Protein AF-A0A2G6NH36-F1 (afdb_monomer_lite)

Sequence (119 aa):
MTKWIDYKPGGYDPFLQSDGYYLDRAAGEKVIGFFENCLSHVRGPMKGKPFKLDPWLKAVVGHLYGWKSDKTGLRRYQELLLLVPRKNAKSLLGAGLALTELIMGDPNTPEIMIGSGDR

Structure (mmCIF, N/CA/C/O backbone):
data_AF-A0A2G6NH36-F1
#
_entry.id   AF-A0A2G6NH36-F1
#
loop_
_atom_site.group_PDB
_atom_site.id
_atom_site.type_symbol
_atom_site.label_atom_id
_atom_site.label_alt_id
_atom_site.label_comp_id
_atom_site.label_asym_id
_atom_site.label_entity_id
_atom_site.label_seq_id
_atom_site.pdbx_PDB_ins_code
_atom_site.Cartn_x
_atom_site.Cartn_y
_atom_site.Cartn_z
_atom_site.occupancy
_atom_site.B_iso_or_equiv
_atom_site.auth_seq_id
_atom_site.auth_comp_id
_atom_site.auth_asym_id
_atom_site.auth_atom_id
_atom_site.pdbx_PDB_model_num
ATOM 1 N N . MET A 1 1 ? -14.119 -1.947 -16.239 1.00 45.81 1 MET A N 1
ATOM 2 C CA . MET A 1 1 ? -13.009 -1.532 -15.354 1.00 45.81 1 MET A CA 1
ATOM 3 C C . MET A 1 1 ? -13.049 -2.411 -14.122 1.00 45.81 1 MET A C 1
ATOM 5 O O . MET A 1 1 ? -13.960 -2.255 -13.319 1.00 45.81 1 MET A O 1
ATOM 9 N N . THR A 1 2 ? -12.136 -3.371 -14.012 1.00 47.38 2 THR A N 1
ATOM 10 C CA . THR A 1 2 ? -12.028 -4.229 -12.825 1.00 47.38 2 THR A CA 1
ATOM 11 C C . THR A 1 2 ? -11.600 -3.356 -11.652 1.00 47.38 2 THR A C 1
ATOM 13 O O . THR A 1 2 ? -10.539 -2.729 -11.709 1.00 47.38 2 THR A O 1
ATOM 16 N N . LYS A 1 3 ? -12.451 -3.234 -10.632 1.00 80.94 3 LYS A N 1
ATOM 17 C CA . LYS A 1 3 ? -12.135 -2.453 -9.437 1.00 80.94 3 LYS A CA 1
ATOM 18 C C . LYS A 1 3 ? -11.133 -3.273 -8.629 1.00 80.94 3 LYS A C 1
ATOM 20 O O . LYS A 1 3 ? -11.301 -4.477 -8.482 1.00 80.94 3 LYS A O 1
ATOM 25 N N . TRP A 1 4 ? -10.081 -2.635 -8.126 1.00 90.38 4 TRP A N 1
ATOM 26 C CA . TRP A 1 4 ? -9.047 -3.268 -7.289 1.00 90.38 4 TRP A CA 1
ATOM 27 C C . TRP A 1 4 ? -9.631 -4.062 -6.106 1.00 90.38 4 TRP A C 1
ATOM 29 O O . TRP A 1 4 ? -9.010 -5.006 -5.641 1.00 90.38 4 TRP A O 1
ATOM 39 N N . ILE A 1 5 ? -10.844 -3.692 -5.695 1.00 93.56 5 ILE A N 1
ATOM 40 C CA . ILE A 1 5 ? -11.687 -4.303 -4.667 1.00 93.56 5 ILE A CA 1
ATOM 41 C C . ILE A 1 5 ? -12.000 -5.778 -4.957 1.00 93.56 5 ILE A C 1
ATOM 43 O O . ILE A 1 5 ? -12.052 -6.583 -4.036 1.00 93.56 5 ILE A O 1
ATOM 47 N N . ASP A 1 6 ? -12.220 -6.134 -6.223 1.00 89.69 6 ASP A N 1
ATOM 48 C CA . ASP A 1 6 ? -12.693 -7.472 -6.603 1.00 89.69 6 ASP A CA 1
ATOM 49 C C . ASP A 1 6 ? -11.531 -8.456 -6.826 1.00 89.69 6 ASP A C 1
ATOM 51 O O . ASP A 1 6 ? -11.736 -9.647 -7.069 1.00 89.69 6 ASP A O 1
ATOM 55 N N . TYR A 1 7 ? -10.290 -7.964 -6.783 1.00 90.50 7 TYR A N 1
ATOM 56 C CA . TYR A 1 7 ? -9.104 -8.758 -7.065 1.00 90.50 7 TYR A CA 1
ATOM 57 C C . TYR A 1 7 ? -8.551 -9.377 -5.777 1.00 90.50 7 TYR A C 1
ATOM 59 O O . TYR A 1 7 ? -8.280 -8.673 -4.810 1.00 90.50 7 TYR A O 1
ATOM 67 N N . LYS A 1 8 ? -8.313 -10.694 -5.791 1.00 90.25 8 LYS A N 1
ATOM 68 C CA . LYS A 1 8 ? -7.764 -11.459 -4.658 1.00 90.25 8 LYS A CA 1
ATOM 69 C C . LYS A 1 8 ? -6.261 -11.718 -4.852 1.00 90.25 8 LYS A C 1
ATOM 71 O O . LYS A 1 8 ? -5.893 -12.697 -5.513 1.00 90.25 8 LYS A O 1
ATOM 76 N N . PRO A 1 9 ? -5.360 -10.839 -4.366 1.00 84.44 9 PRO A N 1
ATOM 77 C CA . PRO A 1 9 ? -3.928 -10.958 -4.627 1.00 84.44 9 PRO A CA 1
ATOM 78 C C . PRO A 1 9 ? -3.346 -12.223 -3.995 1.00 84.44 9 PRO A C 1
ATOM 80 O O . PRO A 1 9 ? -3.461 -12.443 -2.796 1.00 84.44 9 PRO A O 1
ATOM 83 N N . GLY A 1 10 ? -2.729 -13.080 -4.816 1.00 85.00 10 GLY A N 1
ATOM 84 C CA . GLY A 1 10 ? -2.147 -14.343 -4.346 1.00 85.00 10 GLY A CA 1
ATOM 85 C C . GLY A 1 10 ? -3.169 -15.331 -3.770 1.00 85.00 10 GLY A C 1
ATOM 86 O O . GLY A 1 10 ? -2.786 -16.204 -3.001 1.00 85.00 10 GLY A O 1
ATOM 87 N N . GLY A 1 11 ? -4.458 -15.178 -4.099 1.00 87.31 11 GLY A N 1
ATOM 88 C CA . GLY A 1 11 ? -5.543 -15.978 -3.523 1.00 87.31 11 GLY A CA 1
ATOM 89 C C . GLY A 1 11 ? -6.011 -15.507 -2.142 1.00 87.31 11 GLY A C 1
ATOM 90 O O . GLY A 1 11 ? -6.968 -16.068 -1.616 1.00 87.31 11 GLY A O 1
ATOM 91 N N . TYR A 1 12 ? -5.392 -14.465 -1.574 1.00 89.50 12 TYR A N 1
ATOM 92 C CA . TYR A 1 12 ? -5.870 -13.843 -0.345 1.00 89.50 12 TYR A CA 1
ATOM 93 C C . TYR A 1 12 ? -7.183 -13.105 -0.606 1.00 89.50 12 TYR A C 1
ATOM 95 O O . TYR A 1 12 ? -7.262 -12.276 -1.515 1.00 89.50 12 TYR A O 1
ATOM 103 N N . ASP A 1 13 ? -8.202 -13.401 0.198 1.00 93.25 13 ASP A N 1
ATOM 104 C CA . ASP A 1 13 ? -9.498 -12.735 0.150 1.00 93.25 13 ASP A CA 1
ATOM 105 C C . ASP A 1 13 ? -9.601 -11.695 1.281 1.00 93.25 13 ASP A C 1
ATOM 107 O O . ASP A 1 13 ? -9.748 -12.074 2.447 1.00 93.25 13 ASP A O 1
ATOM 111 N N . PRO A 1 14 ? -9.557 -10.389 0.965 1.00 92.56 14 PRO A N 1
ATOM 112 C CA . PRO A 1 14 ? -9.588 -9.321 1.963 1.00 92.56 14 PRO A CA 1
ATOM 113 C C . PRO A 1 14 ? -10.908 -9.225 2.733 1.00 92.56 14 PRO A C 1
ATOM 115 O O . PRO A 1 14 ? -10.958 -8.538 3.752 1.00 92.56 14 PRO A O 1
ATOM 118 N N . PHE A 1 15 ? -11.972 -9.875 2.256 1.00 93.69 15 PHE A N 1
ATOM 119 C CA . PHE A 1 15 ? -13.285 -9.883 2.901 1.00 93.69 15 PHE A CA 1
ATOM 120 C C . PHE A 1 15 ? -13.449 -11.034 3.895 1.00 93.69 15 PHE A C 1
ATOM 122 O O . PHE A 1 15 ? -14.364 -11.010 4.714 1.00 93.69 15 PHE A O 1
ATOM 129 N N . LEU A 1 16 ? -12.563 -12.033 3.877 1.00 93.88 16 LEU A N 1
ATOM 130 C CA . LEU A 1 16 ? -12.582 -13.063 4.911 1.00 93.88 16 LEU A CA 1
ATOM 131 C C . LEU A 1 16 ? -12.231 -12.439 6.261 1.00 93.88 16 LEU A C 1
ATOM 133 O O . LEU A 1 16 ? -11.292 -11.646 6.358 1.00 93.88 16 LEU A O 1
ATOM 137 N N . GLN A 1 17 ? -12.977 -12.815 7.303 1.00 91.44 17 GLN A N 1
ATOM 138 C CA . GLN A 1 17 ? -12.775 -12.341 8.679 1.00 91.44 17 GLN A CA 1
ATOM 139 C C . GLN A 1 17 ? -12.799 -10.805 8.800 1.00 91.44 17 GLN A C 1
ATOM 141 O O . GLN A 1 17 ? -12.025 -10.226 9.561 1.00 91.44 17 GLN A O 1
ATOM 146 N N . SER A 1 18 ? -13.641 -10.129 8.012 1.00 94.81 18 SER A N 1
ATOM 147 C CA . SER A 1 18 ? -13.774 -8.669 8.047 1.00 94.81 18 SER A CA 1
ATOM 148 C C . SER A 1 18 ? -14.742 -8.155 9.117 1.00 94.81 18 SER A C 1
ATOM 150 O O . SER A 1 18 ? -15.015 -6.960 9.142 1.00 94.81 18 SER A O 1
ATOM 152 N N . ASP A 1 19 ? -15.278 -9.017 9.983 1.00 96.88 19 ASP A N 1
ATOM 153 C CA . ASP A 1 19 ? -16.202 -8.600 11.041 1.00 96.88 19 ASP A CA 1
ATOM 154 C C . ASP A 1 19 ? -15.537 -7.573 11.973 1.00 96.88 19 ASP A C 1
ATOM 156 O O . ASP A 1 19 ? -14.438 -7.792 12.487 1.00 96.88 19 ASP A O 1
ATOM 160 N N . GLY A 1 20 ? -16.198 -6.431 12.181 1.00 97.31 20 GLY A N 1
ATOM 161 C CA . GLY A 1 20 ? -15.643 -5.297 12.932 1.00 97.31 20 GLY A CA 1
ATOM 162 C C . GLY A 1 20 ? -14.670 -4.413 12.138 1.00 97.31 20 GLY A C 1
ATOM 163 O O . GLY A 1 20 ? -13.953 -3.599 12.739 1.00 97.31 20 GLY A O 1
ATOM 164 N N . TYR A 1 21 ? -14.625 -4.579 10.814 1.00 98.19 21 TYR A N 1
ATOM 165 C CA . TYR A 1 21 ? -13.876 -3.741 9.889 1.00 98.19 21 TYR A CA 1
ATOM 166 C C . TYR A 1 21 ? -14.750 -3.262 8.727 1.00 98.19 21 TYR A C 1
ATOM 168 O O . TYR A 1 21 ? -15.633 -3.969 8.241 1.00 98.19 21 TYR A O 1
ATOM 176 N N . TYR A 1 22 ? -14.398 -2.102 8.183 1.00 97.50 22 TYR A N 1
ATOM 177 C CA . TYR A 1 22 ? -14.993 -1.542 6.977 1.00 97.50 22 TYR A CA 1
ATOM 178 C C . TYR A 1 22 ? -13.926 -1.209 5.933 1.00 97.50 22 TYR A C 1
ATOM 180 O O . TYR A 1 22 ? -12.754 -0.975 6.246 1.00 97.50 22 TYR A O 1
ATOM 188 N N . LEU A 1 23 ? -14.344 -1.182 4.667 1.00 97.06 23 LEU A N 1
ATOM 189 C CA . LEU A 1 23 ? -13.486 -0.806 3.549 1.00 97.06 23 LEU A CA 1
ATOM 190 C C . LEU A 1 23 ? -13.685 0.672 3.189 1.00 97.06 23 LEU A C 1
ATOM 192 O O . LEU A 1 23 ? -14.618 1.027 2.465 1.00 97.06 23 LEU A O 1
ATOM 196 N N . ASP A 1 24 ? -12.764 1.521 3.638 1.00 97.31 24 ASP A N 1
ATOM 197 C CA . ASP A 1 24 ? -12.624 2.903 3.185 1.00 97.31 24 ASP A CA 1
ATOM 198 C C . ASP A 1 24 ? -12.000 2.929 1.783 1.00 97.31 24 ASP A C 1
ATOM 200 O O . ASP A 1 24 ? -10.780 2.927 1.587 1.00 97.31 24 ASP A O 1
ATOM 204 N N . ARG A 1 25 ? -12.874 2.927 0.774 1.00 96.44 25 ARG A N 1
ATOM 205 C CA . ARG A 1 25 ? -12.468 2.940 -0.637 1.00 96.44 25 ARG A CA 1
ATOM 206 C C . ARG A 1 25 ? -11.671 4.191 -0.988 1.00 96.44 25 ARG A C 1
ATOM 208 O O . ARG A 1 25 ? -10.705 4.085 -1.737 1.00 96.44 25 ARG A O 1
ATOM 215 N N . ALA A 1 26 ? -12.041 5.341 -0.426 1.00 96.50 26 ALA A N 1
ATOM 216 C CA . ALA A 1 26 ? -11.379 6.605 -0.711 1.00 96.50 26 ALA A CA 1
ATOM 217 C C . ALA A 1 26 ? -9.942 6.614 -0.172 1.00 96.50 26 ALA A C 1
ATOM 219 O O . ALA A 1 26 ? -9.038 7.088 -0.858 1.00 96.50 26 ALA A O 1
ATOM 220 N N . ALA A 1 27 ? -9.700 6.034 1.009 1.00 96.38 27 ALA A N 1
ATOM 221 C CA . ALA A 1 27 ? -8.345 5.877 1.538 1.00 96.38 27 ALA A CA 1
ATOM 222 C C . ALA A 1 27 ? -7.465 4.998 0.634 1.00 96.38 27 ALA A C 1
ATOM 224 O O . ALA A 1 27 ? -6.342 5.388 0.307 1.00 96.38 27 ALA A O 1
ATOM 225 N N . GLY A 1 28 ? -7.980 3.852 0.175 1.00 96.88 28 GLY A N 1
ATOM 226 C CA . GLY A 1 28 ? -7.258 2.983 -0.761 1.00 96.88 28 GLY A CA 1
ATOM 227 C C . GLY A 1 28 ? -6.982 3.663 -2.108 1.00 96.88 28 GLY A C 1
ATOM 228 O O . GLY A 1 28 ? -5.854 3.650 -2.603 1.00 96.88 28 GLY A O 1
ATOM 229 N N . GLU A 1 29 ? -7.993 4.318 -2.684 1.00 97.19 29 GLU A N 1
ATOM 230 C CA . GLU A 1 29 ? -7.884 5.044 -3.955 1.00 97.19 29 GLU A CA 1
ATOM 231 C C . GLU A 1 29 ? -6.922 6.229 -3.876 1.00 97.19 29 GLU A C 1
ATOM 233 O O . GLU A 1 29 ? -6.180 6.468 -4.829 1.00 97.19 29 GLU A O 1
ATOM 238 N N . LYS A 1 30 ? -6.872 6.933 -2.739 1.00 96.94 30 LYS A N 1
ATOM 239 C CA . LYS A 1 30 ? -5.919 8.023 -2.508 1.00 96.94 30 LYS A CA 1
ATOM 240 C C . LYS A 1 30 ? -4.478 7.534 -2.634 1.00 96.94 30 LYS A C 1
ATOM 242 O O . LYS A 1 30 ? -3.683 8.161 -3.331 1.00 96.94 30 LYS A O 1
ATOM 247 N N . VAL A 1 31 ? -4.143 6.403 -2.010 1.00 97.12 31 VAL A N 1
ATOM 248 C CA . VAL A 1 31 ? -2.781 5.855 -2.081 1.00 97.12 31 VAL A CA 1
ATOM 249 C C . VAL A 1 31 ? -2.485 5.280 -3.464 1.00 97.12 31 VAL A C 1
ATOM 251 O O . VAL A 1 31 ? -1.425 5.557 -4.017 1.00 97.12 31 VAL A O 1
ATOM 254 N N . ILE A 1 32 ? -3.428 4.569 -4.091 1.00 97.31 32 ILE A N 1
ATOM 255 C CA . ILE A 1 32 ? -3.280 4.137 -5.493 1.00 97.31 32 ILE A CA 1
ATOM 256 C C . ILE A 1 32 ? -3.001 5.348 -6.397 1.00 97.31 32 ILE A C 1
ATOM 258 O O . ILE A 1 32 ? -2.072 5.320 -7.202 1.00 97.31 32 ILE A O 1
ATOM 262 N N . GLY A 1 33 ? -3.757 6.434 -6.229 1.00 96.94 33 GLY A N 1
ATOM 263 C CA . GLY A 1 33 ? -3.571 7.680 -6.963 1.00 96.94 33 GLY A CA 1
ATOM 264 C C . GLY A 1 33 ? -2.200 8.310 -6.726 1.00 96.94 33 GLY A C 1
ATOM 265 O O . GLY A 1 33 ? -1.578 8.768 -7.680 1.00 96.94 33 GLY A O 1
ATOM 266 N N . PHE A 1 34 ? -1.687 8.284 -5.494 1.00 97.44 34 PHE A N 1
ATOM 267 C CA . PHE A 1 34 ? -0.333 8.754 -5.193 1.00 97.44 34 PHE A CA 1
ATOM 268 C C . PHE A 1 34 ? 0.727 7.976 -5.986 1.00 97.44 34 PHE A C 1
ATOM 270 O O . PHE A 1 34 ? 1.569 8.580 -6.651 1.00 97.44 34 PHE A O 1
ATOM 277 N N . PHE A 1 35 ? 0.646 6.644 -6.011 1.00 96.50 35 PHE A N 1
ATOM 278 C CA . PHE A 1 35 ? 1.548 5.830 -6.831 1.00 96.50 35 PHE A CA 1
ATOM 279 C C . PHE A 1 35 ? 1.453 6.194 -8.318 1.00 96.50 35 PHE A C 1
ATOM 281 O O . PHE A 1 35 ? 2.468 6.412 -8.975 1.00 96.50 35 PHE A O 1
ATOM 288 N N . GLU A 1 36 ? 0.235 6.295 -8.845 1.00 96.19 36 GLU A N 1
ATOM 289 C CA . GLU A 1 36 ? 0.007 6.458 -10.280 1.00 96.19 36 GLU A CA 1
ATOM 290 C C . GLU A 1 36 ? 0.223 7.874 -10.818 1.00 96.19 36 GLU A C 1
ATOM 292 O O . GLU A 1 36 ? 0.381 8.028 -12.035 1.00 96.19 36 GLU A O 1
ATOM 297 N N . ASN A 1 37 ? 0.169 8.886 -9.951 1.00 96.31 37 ASN A N 1
ATOM 298 C CA . ASN A 1 37 ? 0.214 10.296 -10.337 1.00 96.31 37 ASN A CA 1
ATOM 299 C C . ASN A 1 37 ? 1.454 11.022 -9.803 1.00 96.31 37 ASN A C 1
ATOM 301 O O . ASN A 1 37 ? 1.847 12.028 -10.386 1.00 96.31 37 ASN A O 1
ATOM 305 N N . CYS A 1 38 ? 2.081 10.527 -8.732 1.00 96.31 38 CYS A N 1
ATOM 306 C CA . CYS A 1 38 ? 3.244 11.171 -8.117 1.00 96.31 38 CYS A CA 1
ATOM 307 C C . CYS A 1 38 ? 4.538 10.369 -8.299 1.00 96.31 38 CYS A C 1
ATOM 309 O O . CYS A 1 38 ? 5.620 10.950 -8.243 1.00 96.31 38 CYS A O 1
ATOM 311 N N . LEU A 1 39 ? 4.459 9.054 -8.533 1.00 95.50 39 LEU A N 1
ATOM 312 C CA . LEU A 1 39 ? 5.642 8.212 -8.712 1.00 95.50 39 LEU A CA 1
ATOM 313 C C . LEU A 1 39 ? 5.892 7.901 -10.188 1.00 95.50 39 LEU A C 1
ATOM 315 O O . LEU A 1 39 ? 4.980 7.800 -11.008 1.00 95.50 39 LEU A O 1
ATOM 319 N N . SER A 1 40 ? 7.166 7.726 -10.530 1.00 95.12 40 SER A N 1
ATOM 320 C CA . SER A 1 40 ? 7.613 7.398 -11.883 1.00 95.12 40 SER A CA 1
ATOM 321 C C . SER A 1 40 ? 8.607 6.247 -11.867 1.00 95.12 40 SER A C 1
ATOM 323 O O . SER A 1 40 ? 9.334 6.029 -10.895 1.00 95.12 40 SER A O 1
ATOM 325 N N . HIS A 1 41 ? 8.680 5.510 -12.971 1.00 91.25 41 HIS A N 1
ATOM 326 C CA . HIS A 1 41 ? 9.701 4.483 -13.131 1.00 91.25 41 HIS A CA 1
ATOM 327 C C . HIS A 1 41 ? 11.100 5.117 -13.140 1.00 91.25 41 HIS A C 1
ATOM 329 O O . HIS A 1 41 ? 11.396 6.008 -13.936 1.00 91.25 41 HIS A O 1
ATOM 335 N N . VAL A 1 42 ? 11.997 4.609 -12.294 1.00 89.31 42 VAL A N 1
ATOM 336 C CA . VAL A 1 42 ? 13.365 5.144 -12.153 1.00 89.31 42 VAL A CA 1
ATOM 337 C C . VAL A 1 42 ? 14.364 4.552 -13.153 1.00 89.31 42 VAL A C 1
ATOM 339 O O . VAL A 1 42 ? 15.421 5.133 -13.402 1.00 89.31 42 VAL A O 1
ATOM 342 N N . ARG A 1 43 ? 14.061 3.380 -13.727 1.00 87.38 43 ARG A N 1
ATOM 343 C CA . ARG A 1 43 ? 14.953 2.608 -14.612 1.00 87.38 43 ARG A CA 1
ATOM 344 C C . ARG A 1 43 ? 14.155 1.812 -15.651 1.00 87.38 43 ARG A C 1
ATOM 346 O O . ARG A 1 43 ? 12.954 1.602 -15.494 1.00 87.38 43 ARG A O 1
ATOM 353 N N . GLY A 1 44 ? 14.857 1.314 -16.671 1.00 87.06 44 GLY A N 1
ATOM 354 C CA . GLY A 1 44 ? 14.295 0.469 -17.727 1.00 87.06 44 GLY A CA 1
ATOM 355 C C . GLY A 1 44 ? 13.564 1.253 -18.827 1.00 87.06 44 GLY A C 1
ATOM 356 O O . GLY A 1 44 ? 13.604 2.483 -18.830 1.00 87.06 44 GLY A O 1
ATOM 357 N N . PRO A 1 45 ? 12.875 0.556 -19.749 1.00 89.81 45 PRO A N 1
ATOM 358 C CA . PRO A 1 45 ? 12.214 1.171 -20.911 1.00 89.81 45 PRO A CA 1
ATOM 359 C C . PRO A 1 45 ? 11.127 2.193 -20.557 1.00 89.81 45 PRO A C 1
ATOM 361 O O . PRO A 1 45 ? 10.774 3.045 -21.366 1.00 89.81 45 PRO A O 1
ATOM 364 N N . MET A 1 46 ? 10.589 2.106 -19.340 1.00 90.00 46 MET A N 1
ATOM 365 C CA . MET A 1 46 ? 9.530 2.984 -18.847 1.00 90.00 46 MET A CA 1
ATOM 366 C C . MET A 1 46 ? 10.062 4.182 -18.055 1.00 90.00 46 MET A C 1
ATOM 368 O O . MET A 1 46 ? 9.258 4.927 -17.506 1.00 90.00 46 MET A O 1
ATOM 372 N N . LYS A 1 47 ? 11.387 4.379 -17.970 1.00 93.25 47 LYS A N 1
ATOM 373 C CA . LYS A 1 47 ? 12.003 5.447 -17.168 1.00 93.25 47 LYS A CA 1
ATOM 374 C C . LYS A 1 47 ? 11.348 6.811 -17.435 1.00 93.25 47 LYS A C 1
ATOM 376 O O . LYS A 1 47 ? 11.184 7.208 -18.583 1.00 93.25 47 LYS A O 1
ATOM 381 N N . GLY A 1 48 ? 10.999 7.518 -16.360 1.00 93.50 48 GLY A N 1
ATOM 382 C CA . GLY A 1 48 ? 10.364 8.838 -16.405 1.00 93.50 48 GLY A CA 1
ATOM 383 C C . GLY A 1 48 ? 8.860 8.821 -16.693 1.00 93.50 48 GLY A C 1
ATOM 384 O O . GLY A 1 48 ? 8.222 9.861 -16.587 1.00 93.50 48 GLY A O 1
ATOM 385 N N . LYS A 1 49 ? 8.271 7.664 -17.025 1.00 94.88 49 LYS A N 1
ATOM 386 C CA . LYS A 1 49 ? 6.817 7.528 -17.164 1.00 94.88 49 LYS A CA 1
ATOM 387 C C . LYS A 1 49 ? 6.159 7.281 -15.800 1.00 94.88 49 LYS A C 1
ATOM 389 O O . LYS A 1 49 ? 6.803 6.667 -14.938 1.00 94.88 49 LYS A O 1
ATOM 394 N N . PRO A 1 50 ? 4.882 7.679 -15.623 1.00 94.94 50 PRO A N 1
ATOM 395 C CA . PRO A 1 50 ? 4.132 7.414 -14.400 1.00 94.94 50 PRO A CA 1
ATOM 396 C C . PRO A 1 50 ? 4.112 5.927 -14.047 1.00 94.94 50 PRO A C 1
ATOM 398 O O . PRO A 1 50 ? 3.945 5.079 -14.929 1.00 94.94 50 PRO A O 1
ATOM 401 N N . PHE A 1 51 ? 4.257 5.611 -12.762 1.00 93.31 51 PHE A N 1
ATOM 402 C CA . PHE A 1 51 ? 4.205 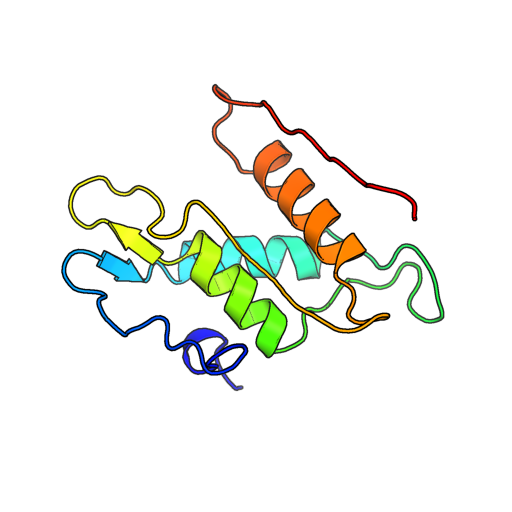4.237 -12.280 1.00 93.31 51 PHE A CA 1
ATOM 403 C C . PHE A 1 51 ? 2.755 3.772 -12.127 1.00 93.31 51 PHE A C 1
ATOM 405 O O . PHE A 1 51 ? 2.157 3.851 -11.056 1.00 93.31 51 PHE A O 1
ATOM 412 N N . LYS A 1 52 ? 2.171 3.291 -13.226 1.00 93.31 52 LYS A N 1
ATOM 413 C CA . LYS A 1 52 ? 0.829 2.702 -13.203 1.00 93.31 52 LYS A CA 1
ATOM 414 C C . LYS A 1 52 ? 0.880 1.325 -12.552 1.00 93.31 52 LYS A C 1
ATOM 416 O O . LYS A 1 52 ? 1.682 0.478 -12.938 1.00 93.31 52 LYS A O 1
ATOM 421 N N . LEU A 1 53 ? 0.035 1.127 -11.545 1.00 93.00 53 LEU A N 1
ATOM 422 C CA . LEU A 1 53 ? -0.002 -0.117 -10.789 1.00 93.00 53 LEU A CA 1
ATOM 423 C C . LEU A 1 53 ? -0.757 -1.184 -11.588 1.00 93.00 53 LEU A C 1
ATOM 425 O O . LEU A 1 53 ? -1.872 -0.948 -12.062 1.00 93.00 53 LEU A O 1
ATOM 429 N N . ASP A 1 54 ? -0.182 -2.381 -11.675 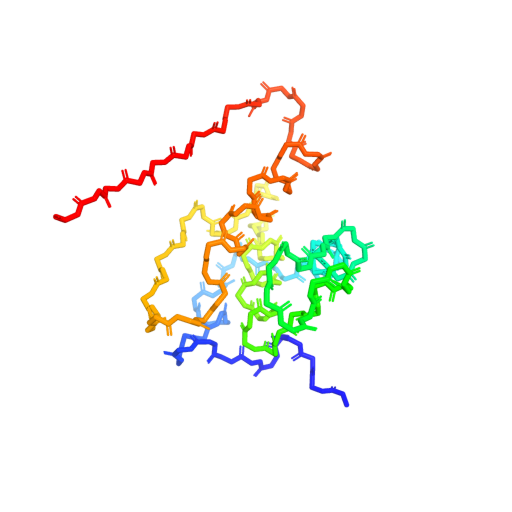1.00 91.94 54 ASP A N 1
ATOM 430 C CA . ASP A 1 54 ? -0.903 -3.548 -12.183 1.00 91.94 54 ASP A CA 1
ATOM 431 C C . ASP A 1 54 ? -2.117 -3.862 -11.290 1.00 91.94 54 ASP A C 1
ATOM 433 O O . ASP A 1 54 ? -2.088 -3.559 -10.092 1.00 91.94 54 ASP A O 1
ATOM 437 N N . PRO A 1 55 ? -3.177 -4.511 -11.811 1.00 92.56 55 PRO A N 1
ATOM 438 C CA . PRO A 1 55 ? -4.405 -4.767 -11.051 1.00 92.56 55 PRO A CA 1
ATOM 439 C C . PRO A 1 55 ? -4.180 -5.442 -9.692 1.00 92.56 55 PRO A C 1
ATOM 441 O O . PRO A 1 55 ? -4.781 -5.045 -8.696 1.00 92.56 55 PRO A O 1
ATOM 444 N N . TRP A 1 56 ? -3.268 -6.414 -9.627 1.00 91.56 56 TRP A N 1
ATOM 445 C CA . TRP A 1 56 ? -2.940 -7.104 -8.381 1.00 91.56 56 TRP A CA 1
ATOM 446 C C . TRP A 1 56 ? -2.227 -6.194 -7.379 1.00 91.56 56 TRP A C 1
ATOM 448 O O . TRP A 1 56 ? -2.483 -6.275 -6.182 1.00 91.56 56 TRP A O 1
ATOM 458 N N . LEU A 1 57 ? -1.362 -5.299 -7.862 1.00 94.00 57 LEU A N 1
ATOM 459 C CA . LEU A 1 57 ? -0.624 -4.365 -7.023 1.00 94.00 57 LEU A CA 1
ATOM 460 C C . LEU A 1 57 ? -1.544 -3.248 -6.520 1.00 94.00 57 LEU A C 1
ATOM 462 O O . LEU A 1 57 ? -1.443 -2.852 -5.362 1.00 94.00 57 LEU A O 1
ATOM 466 N N . LYS A 1 58 ? -2.507 -2.813 -7.349 1.00 95.38 58 LYS A N 1
ATOM 467 C CA . LYS A 1 58 ? -3.621 -1.954 -6.918 1.00 95.38 58 LYS A CA 1
ATOM 468 C C . LYS A 1 58 ? -4.425 -2.605 -5.806 1.00 95.38 58 LYS A C 1
ATOM 470 O O . LYS A 1 58 ? -4.762 -1.922 -4.852 1.00 95.38 58 LYS A O 1
ATOM 475 N N . ALA A 1 59 ? -4.711 -3.900 -5.910 1.00 95.50 59 ALA A N 1
ATOM 476 C CA . ALA A 1 59 ? -5.429 -4.625 -4.869 1.00 95.50 59 ALA A CA 1
ATOM 477 C C . ALA A 1 59 ? -4.622 -4.679 -3.565 1.00 95.50 59 ALA A C 1
ATOM 479 O O . ALA A 1 59 ? -5.149 -4.337 -2.512 1.00 95.50 59 ALA A O 1
ATOM 480 N N . VAL A 1 60 ? -3.327 -5.017 -3.637 1.00 95.75 60 VAL A N 1
ATOM 481 C CA . VAL A 1 60 ? -2.434 -5.022 -2.464 1.00 95.75 60 VAL A CA 1
ATOM 482 C C . VAL A 1 60 ? -2.414 -3.651 -1.786 1.00 95.75 60 VAL A C 1
ATOM 484 O O . VAL A 1 60 ? -2.694 -3.563 -0.596 1.00 95.75 60 VAL A O 1
ATOM 487 N N . VAL A 1 61 ? -2.138 -2.577 -2.532 1.00 96.31 61 VAL A N 1
ATOM 488 C CA . VAL A 1 61 ? -2.066 -1.214 -1.977 1.00 96.31 61 VAL A CA 1
ATOM 489 C C . VAL A 1 61 ? -3.437 -0.739 -1.486 1.00 96.31 61 VAL A C 1
ATOM 491 O O . VAL A 1 61 ? -3.562 -0.252 -0.367 1.00 96.31 61 VAL A O 1
ATOM 494 N N . GLY A 1 62 ? -4.484 -0.915 -2.290 1.00 96.50 62 GLY A N 1
ATOM 495 C CA . GLY A 1 62 ? -5.838 -0.480 -1.959 1.00 96.50 62 GLY A CA 1
ATOM 496 C C . GLY A 1 62 ? -6.369 -1.146 -0.694 1.00 96.50 62 GLY A C 1
ATOM 497 O O . GLY A 1 62 ? -6.906 -0.463 0.174 1.00 96.50 62 GLY A O 1
ATOM 498 N N . HIS A 1 63 ? -6.166 -2.456 -0.535 1.00 96.38 63 HIS A N 1
ATOM 499 C CA . HIS A 1 63 ? -6.589 -3.158 0.675 1.00 96.38 63 HIS A CA 1
ATOM 500 C C . HIS A 1 63 ? -5.706 -2.853 1.886 1.00 96.38 63 HIS A C 1
ATOM 502 O O . HIS A 1 63 ? -6.258 -2.717 2.977 1.00 96.38 63 HIS A O 1
ATOM 508 N N . LEU A 1 64 ? -4.390 -2.682 1.706 1.00 96.19 64 LEU A N 1
ATOM 509 C CA . LEU A 1 64 ? -3.460 -2.317 2.783 1.00 96.19 64 LEU A CA 1
ATOM 510 C C . LEU A 1 64 ? -3.857 -0.998 3.466 1.00 96.19 64 LEU A C 1
ATOM 512 O O . LEU A 1 64 ? -3.795 -0.898 4.688 1.00 96.19 64 LEU A O 1
ATOM 516 N N . TYR A 1 65 ? -4.302 -0.003 2.692 1.00 96.44 65 TYR A N 1
ATOM 517 C CA . TYR A 1 65 ? -4.673 1.318 3.217 1.00 96.44 65 TYR A CA 1
ATOM 518 C C . TYR A 1 65 ? -6.180 1.531 3.410 1.00 96.44 65 TYR A C 1
ATOM 520 O O . TYR A 1 65 ? -6.574 2.424 4.161 1.00 96.44 65 TYR A O 1
ATOM 528 N N . GLY A 1 66 ? -7.024 0.746 2.738 1.00 96.62 66 GLY A N 1
ATOM 529 C CA . GLY A 1 66 ? -8.474 0.935 2.751 1.00 96.62 66 GLY A CA 1
ATOM 530 C C . GLY A 1 66 ? -9.193 0.243 3.907 1.00 96.62 66 GLY A C 1
ATOM 531 O O . GLY A 1 66 ? -10.188 0.763 4.400 1.00 96.62 66 GLY A O 1
ATOM 532 N N . TRP A 1 67 ? -8.731 -0.922 4.364 1.00 97.38 67 TRP A N 1
ATOM 533 C CA . TRP A 1 67 ? -9.414 -1.632 5.449 1.00 97.38 67 TRP A CA 1
ATOM 534 C C . TRP A 1 67 ? -9.126 -0.998 6.809 1.00 97.38 67 TRP A C 1
ATOM 536 O O . TRP A 1 67 ? -7.963 -0.858 7.190 1.00 97.38 67 TRP A O 1
ATOM 546 N N . LYS A 1 68 ? -10.178 -0.666 7.564 1.00 97.94 68 LYS A N 1
ATOM 547 C CA . LYS A 1 68 ? -10.096 0.012 8.865 1.00 97.94 68 LYS A CA 1
ATOM 548 C C . LYS A 1 68 ? -11.022 -0.623 9.895 1.00 97.94 68 LYS A C 1
ATOM 550 O O . LYS A 1 68 ? -12.043 -1.192 9.530 1.00 97.94 68 LYS A O 1
ATOM 555 N N . SER A 1 69 ? -10.657 -0.554 11.173 1.00 97.94 69 SER A N 1
ATOM 556 C CA . SER A 1 69 ? -11.498 -1.050 12.269 1.00 97.94 69 SER A CA 1
ATOM 557 C C . SER A 1 69 ? -12.675 -0.114 12.521 1.00 97.94 69 SER A C 1
ATOM 559 O O . SER A 1 69 ? -12.478 1.095 12.645 1.00 97.94 69 SER A O 1
ATOM 561 N N . ASP A 1 70 ? -13.870 -0.677 12.704 1.00 97.75 70 ASP A N 1
ATOM 562 C CA . ASP A 1 70 ? -15.064 0.081 13.103 1.00 97.75 70 ASP A CA 1
ATOM 563 C C . ASP A 1 70 ? -14.903 0.727 14.488 1.00 97.75 70 ASP A C 1
ATOM 565 O O . ASP A 1 70 ? -15.512 1.752 14.779 1.00 97.75 70 ASP A O 1
ATOM 569 N N . LYS A 1 71 ? -14.076 0.131 15.359 1.00 97.50 71 LYS A N 1
ATOM 570 C CA . LYS A 1 71 ? -13.909 0.572 16.751 1.00 97.50 71 LYS A CA 1
ATOM 571 C C . LYS A 1 71 ? -12.889 1.692 16.904 1.00 97.50 71 LYS A C 1
ATOM 573 O O . LYS A 1 71 ? -13.092 2.592 17.709 1.00 97.50 71 LYS A O 1
ATOM 578 N N . THR A 1 72 ? -11.768 1.601 16.190 1.00 97.00 72 THR A N 1
ATOM 579 C CA . THR A 1 72 ? -10.623 2.509 16.386 1.00 97.00 72 THR A CA 1
ATOM 580 C C . THR A 1 72 ? -10.361 3.423 15.195 1.00 97.00 72 THR A C 1
ATOM 582 O O . THR A 1 72 ? -9.605 4.378 1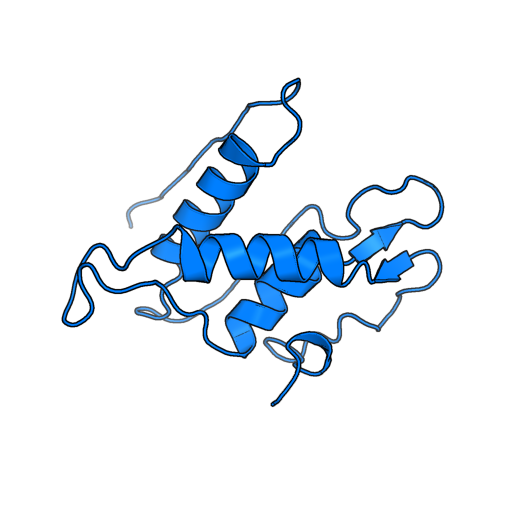5.324 1.00 97.00 72 THR A O 1
ATOM 585 N N . GLY A 1 73 ? -10.926 3.127 14.020 1.00 95.56 73 GLY A N 1
ATOM 586 C CA . GLY A 1 73 ? -10.622 3.832 12.773 1.00 95.56 73 GLY A CA 1
ATOM 587 C C . GLY A 1 73 ? -9.221 3.560 12.206 1.00 95.56 73 GLY A C 1
ATOM 588 O O . GLY A 1 73 ? -8.891 4.066 11.133 1.00 95.56 73 GLY A O 1
ATOM 589 N N . LEU A 1 74 ? -8.399 2.752 12.885 1.00 94.44 74 LEU A N 1
ATOM 590 C CA . LEU A 1 74 ? -7.045 2.401 12.451 1.00 94.44 74 LEU A CA 1
ATOM 591 C C . LEU A 1 74 ? -7.064 1.324 11.361 1.00 94.44 74 LEU A C 1
ATOM 593 O O . LEU A 1 74 ? -8.024 0.558 11.252 1.00 94.44 74 LEU A O 1
ATOM 597 N N . ARG A 1 75 ? -5.981 1.242 10.573 1.00 95.12 75 ARG A N 1
ATOM 598 C CA . ARG A 1 75 ? -5.812 0.223 9.524 1.00 95.12 75 ARG A CA 1
ATOM 599 C C . ARG A 1 75 ? -5.937 -1.193 10.098 1.00 95.12 75 ARG A C 1
ATOM 601 O O . ARG A 1 75 ? -5.362 -1.497 11.141 1.00 95.12 75 ARG A O 1
ATOM 608 N N . ARG A 1 76 ? -6.642 -2.068 9.374 1.00 96.12 76 ARG A N 1
ATOM 609 C CA . ARG A 1 76 ? -6.724 -3.511 9.656 1.00 96.12 76 ARG A CA 1
ATOM 610 C C . ARG A 1 76 ? -5.363 -4.183 9.522 1.00 96.12 76 ARG A C 1
ATOM 612 O O . ARG A 1 76 ? -5.004 -5.011 10.349 1.00 96.12 76 ARG A O 1
ATOM 619 N N . TYR A 1 77 ? -4.633 -3.833 8.467 1.00 95.62 77 TYR A N 1
ATOM 620 C CA . TYR A 1 77 ? -3.333 -4.408 8.157 1.00 95.62 77 TYR A CA 1
ATOM 621 C C . TYR A 1 77 ? -2.230 -3.469 8.631 1.00 95.62 77 TYR A C 1
ATOM 623 O O . TYR A 1 77 ? -2.140 -2.328 8.179 1.00 95.62 77 TYR A O 1
ATOM 631 N N . GLN A 1 78 ? -1.402 -3.970 9.542 1.00 92.06 78 GLN A N 1
ATOM 632 C CA . GLN A 1 78 ? -0.192 -3.287 10.009 1.00 92.06 78 GLN A CA 1
ATOM 633 C C . GLN A 1 78 ? 1.072 -3.877 9.374 1.00 92.06 78 GLN A C 1
ATOM 635 O O . GLN A 1 78 ? 2.103 -3.218 9.318 1.00 92.06 78 GLN A O 1
ATOM 640 N N . GLU A 1 79 ? 0.974 -5.093 8.833 1.00 93.19 79 GLU A N 1
ATOM 641 C CA . GLU A 1 79 ? 2.082 -5.829 8.235 1.00 93.19 79 GLU A CA 1
ATOM 642 C C . GLU A 1 79 ? 1.687 -6.362 6.852 1.00 93.19 79 GLU A C 1
ATOM 644 O O . GLU A 1 79 ? 0.541 -6.754 6.617 1.00 93.19 79 GLU A O 1
ATOM 649 N N . LEU A 1 80 ? 2.656 -6.394 5.933 1.00 93.38 80 LEU A N 1
ATOM 650 C CA . LEU A 1 80 ? 2.521 -6.986 4.604 1.00 93.38 80 LEU A CA 1
ATOM 651 C C . LEU A 1 80 ? 3.692 -7.937 4.347 1.00 93.38 80 LEU A C 1
ATOM 653 O O . LEU A 1 80 ? 4.835 -7.503 4.208 1.00 93.38 80 LEU A O 1
ATOM 657 N N . LEU A 1 81 ? 3.391 -9.225 4.179 1.00 92.88 81 LEU A N 1
ATOM 658 C CA . LEU A 1 81 ? 4.334 -10.203 3.644 1.00 92.88 81 LEU A CA 1
ATOM 659 C C . LEU A 1 81 ? 4.066 -10.409 2.151 1.00 92.88 81 LEU A C 1
ATOM 661 O O . LEU A 1 81 ? 3.038 -10.962 1.766 1.00 92.88 81 LEU A O 1
ATOM 665 N N . LEU A 1 82 ? 5.006 -9.987 1.303 1.00 92.81 82 LEU A N 1
ATOM 666 C CA . LEU A 1 82 ? 4.888 -10.117 -0.148 1.00 92.81 82 LEU A CA 1
ATOM 667 C C . LEU A 1 82 ? 5.978 -11.032 -0.721 1.00 92.81 82 LEU A C 1
ATOM 669 O O . LEU A 1 82 ? 7.138 -10.640 -0.857 1.00 92.81 82 LEU A O 1
ATOM 673 N N . LEU A 1 83 ? 5.583 -12.241 -1.121 1.00 92.25 83 LEU A N 1
ATOM 674 C CA . LEU A 1 83 ? 6.456 -13.221 -1.768 1.00 92.25 83 LEU A CA 1
ATOM 675 C C . LEU A 1 83 ? 6.245 -13.183 -3.284 1.00 92.25 83 LEU A C 1
ATOM 677 O O . LEU A 1 83 ? 5.287 -13.746 -3.805 1.00 92.25 83 LEU A O 1
ATOM 681 N N . VAL A 1 84 ? 7.140 -12.500 -4.000 1.00 91.62 84 VAL A N 1
ATOM 682 C CA . VAL A 1 84 ? 7.042 -12.336 -5.460 1.00 91.62 84 VAL A CA 1
ATOM 683 C C . VAL A 1 84 ? 8.366 -12.635 -6.168 1.00 91.62 84 VAL A C 1
ATOM 685 O O . VAL A 1 84 ? 9.439 -12.355 -5.619 1.00 91.62 84 VAL A O 1
ATOM 688 N N . PRO A 1 85 ? 8.330 -13.160 -7.412 1.00 91.12 85 PRO A N 1
ATOM 689 C CA . PRO A 1 85 ? 9.542 -13.433 -8.170 1.00 91.12 85 PRO A CA 1
ATOM 690 C C . PRO A 1 85 ? 10.310 -12.153 -8.526 1.00 91.12 85 PRO A C 1
ATOM 692 O O . PRO A 1 85 ? 9.818 -11.021 -8.419 1.00 91.12 85 PRO A O 1
ATOM 695 N N . ARG A 1 86 ? 11.546 -12.321 -9.006 1.00 89.56 86 ARG A N 1
ATOM 696 C CA . ARG A 1 86 ? 12.356 -11.204 -9.514 1.00 89.56 86 ARG A CA 1
ATOM 697 C C . ARG A 1 86 ? 11.624 -10.470 -10.647 1.00 89.56 86 ARG A C 1
ATOM 699 O O . ARG A 1 86 ? 10.876 -11.077 -11.400 1.00 89.56 86 ARG A O 1
ATOM 706 N N . LYS A 1 87 ? 11.899 -9.164 -10.771 1.00 86.75 87 LYS A N 1
ATOM 707 C CA . LYS A 1 87 ? 11.343 -8.249 -11.792 1.00 86.75 87 LYS A CA 1
ATOM 708 C C . LYS A 1 87 ? 9.846 -7.896 -11.656 1.00 86.75 87 LYS A C 1
ATOM 710 O O . LYS A 1 87 ? 9.307 -7.284 -12.563 1.00 86.75 87 LYS A O 1
ATOM 715 N N . ASN A 1 88 ? 9.216 -8.133 -10.500 1.00 88.25 88 ASN A N 1
ATOM 716 C CA . ASN A 1 88 ? 7.819 -7.736 -10.219 1.00 88.25 88 ASN A CA 1
ATOM 717 C C . ASN A 1 88 ? 7.674 -6.370 -9.521 1.00 88.25 88 ASN A C 1
ATOM 719 O O . ASN A 1 88 ? 6.873 -6.220 -8.608 1.00 88.25 88 ASN A O 1
ATOM 723 N N . ALA A 1 89 ? 8.520 -5.393 -9.859 1.00 86.19 89 ALA A N 1
ATOM 724 C CA . ALA A 1 89 ? 8.471 -4.029 -9.305 1.00 86.19 89 ALA A CA 1
ATOM 725 C C . ALA A 1 89 ? 8.497 -3.889 -7.757 1.00 86.19 89 ALA A C 1
ATOM 727 O O . ALA A 1 89 ? 8.323 -2.787 -7.248 1.00 86.19 89 ALA A O 1
ATOM 728 N N . LYS A 1 90 ? 8.806 -4.951 -6.997 1.00 89.62 90 LYS A N 1
ATOM 729 C CA . LYS A 1 90 ? 8.775 -4.952 -5.518 1.00 89.62 90 LYS A CA 1
ATOM 730 C C . LYS A 1 90 ? 9.640 -3.875 -4.847 1.00 89.62 90 LYS A C 1
ATOM 732 O O . LYS A 1 90 ? 9.261 -3.336 -3.819 1.00 89.62 90 LYS A O 1
ATOM 737 N N . SER A 1 91 ? 10.787 -3.533 -5.436 1.00 89.81 91 SER A N 1
ATOM 738 C CA . SER A 1 91 ? 11.648 -2.462 -4.912 1.00 89.81 91 SER A CA 1
ATOM 739 C C . SER A 1 91 ? 11.019 -1.083 -5.117 1.00 89.81 91 SER A C 1
ATOM 741 O O . SER A 1 91 ? 11.153 -0.216 -4.262 1.00 89.81 91 SER A O 1
ATOM 743 N N . LEU A 1 92 ? 10.303 -0.894 -6.231 1.00 90.88 92 LEU A N 1
ATOM 744 C CA . LEU A 1 92 ? 9.559 0.334 -6.489 1.00 90.88 92 LEU A CA 1
ATOM 745 C C . LEU A 1 92 ? 8.339 0.435 -5.563 1.00 90.88 92 LEU A C 1
ATOM 747 O O . LEU A 1 92 ? 8.058 1.513 -5.054 1.00 90.88 92 LEU A O 1
ATOM 751 N N . LEU A 1 93 ? 7.666 -0.694 -5.298 1.00 92.25 93 LEU A N 1
ATO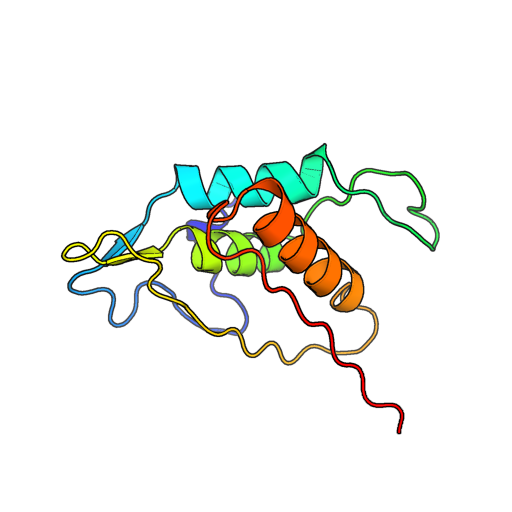M 752 C CA . LEU A 1 93 ? 6.596 -0.777 -4.304 1.00 92.25 93 LEU A CA 1
ATOM 753 C C . LEU A 1 93 ? 7.094 -0.347 -2.921 1.00 92.25 93 LEU A C 1
ATOM 755 O O . LEU A 1 93 ? 6.506 0.551 -2.334 1.00 92.25 93 LEU A O 1
ATOM 759 N N . GLY A 1 94 ? 8.185 -0.942 -2.427 1.00 93.69 94 GLY A N 1
ATOM 760 C CA . GLY A 1 94 ? 8.743 -0.599 -1.114 1.00 93.69 94 GLY A CA 1
ATOM 761 C C . GLY A 1 94 ? 9.090 0.887 -0.988 1.00 93.69 94 GLY A C 1
ATOM 762 O O . GLY A 1 94 ? 8.705 1.525 -0.014 1.00 93.69 94 GLY A O 1
ATOM 763 N N . ALA A 1 95 ? 9.729 1.467 -2.010 1.00 94.00 95 ALA A N 1
ATOM 764 C CA . ALA A 1 95 ? 10.008 2.903 -2.041 1.00 94.00 95 ALA A CA 1
ATOM 765 C C . ALA A 1 95 ? 8.725 3.755 -2.060 1.00 94.00 95 ALA A C 1
ATOM 767 O O . ALA A 1 95 ? 8.645 4.763 -1.365 1.00 94.00 95 ALA A O 1
ATOM 768 N N . GLY A 1 96 ? 7.709 3.352 -2.828 1.00 94.75 96 GLY A N 1
ATOM 769 C CA . GLY A 1 96 ? 6.431 4.060 -2.887 1.00 94.75 96 GLY A CA 1
ATOM 770 C C . GLY A 1 96 ? 5.639 4.002 -1.579 1.00 94.75 96 GLY A C 1
ATOM 771 O O . GLY A 1 96 ? 5.014 4.994 -1.211 1.00 94.75 96 GLY A O 1
ATOM 772 N N . LEU A 1 97 ? 5.703 2.882 -0.852 1.00 95.25 97 LEU A N 1
ATOM 773 C CA . LEU A 1 97 ? 5.106 2.746 0.480 1.00 95.25 97 LEU A CA 1
ATOM 774 C C . LEU A 1 97 ? 5.828 3.641 1.494 1.00 95.25 97 LEU A C 1
ATOM 776 O O . LEU A 1 97 ? 5.177 4.386 2.213 1.00 95.25 97 LEU A O 1
ATOM 780 N N . ALA A 1 98 ? 7.164 3.655 1.486 1.00 94.88 98 ALA A N 1
ATOM 781 C CA . ALA A 1 98 ? 7.939 4.556 2.338 1.00 94.88 98 ALA A CA 1
ATOM 782 C C . ALA A 1 98 ? 7.597 6.034 2.071 1.00 94.88 98 ALA A C 1
ATOM 784 O O . ALA A 1 98 ? 7.322 6.789 2.997 1.00 94.88 98 ALA A O 1
ATOM 785 N N . LEU A 1 99 ? 7.535 6.447 0.801 1.00 95.06 99 LEU A N 1
ATOM 786 C CA . LEU A 1 99 ? 7.135 7.811 0.436 1.00 95.06 99 LEU A CA 1
ATOM 787 C C . LEU A 1 99 ? 5.683 8.120 0.815 1.00 95.06 99 LEU A C 1
ATOM 789 O O . LEU A 1 99 ? 5.376 9.251 1.178 1.00 95.06 99 LEU A O 1
ATOM 793 N N . THR A 1 100 ? 4.801 7.123 0.744 1.00 95.12 100 THR A N 1
ATOM 794 C CA . THR A 1 100 ? 3.409 7.250 1.184 1.00 95.12 100 THR A CA 1
ATOM 795 C C . THR A 1 100 ? 3.337 7.572 2.672 1.00 95.12 100 THR A C 1
ATOM 797 O O . THR A 1 100 ? 2.679 8.543 3.034 1.00 95.12 100 THR A O 1
ATOM 800 N N . GLU A 1 101 ? 4.024 6.805 3.522 1.00 93.44 101 GLU A N 1
ATOM 801 C CA . GLU A 1 101 ? 4.042 7.072 4.966 1.00 93.44 101 GLU A CA 1
ATOM 802 C C . GLU A 1 101 ? 4.704 8.427 5.266 1.00 93.44 101 GLU A C 1
ATOM 804 O O . GLU A 1 101 ? 4.193 9.184 6.081 1.00 93.44 101 GLU A O 1
ATOM 809 N N . LEU A 1 102 ? 5.770 8.798 4.546 1.00 93.38 102 LEU A N 1
ATOM 810 C CA . LEU A 1 102 ? 6.454 10.079 4.755 1.00 93.38 102 LEU A CA 1
ATOM 811 C C . LEU A 1 102 ? 5.578 11.295 4.416 1.00 93.38 102 LEU A C 1
ATOM 813 O O . LEU A 1 102 ? 5.618 12.302 5.113 1.00 93.38 102 LEU A O 1
ATOM 817 N N . ILE A 1 103 ? 4.837 11.232 3.307 1.00 93.38 103 ILE A N 1
ATOM 818 C CA . ILE A 1 103 ? 4.100 12.386 2.767 1.00 93.38 103 ILE A CA 1
ATOM 819 C C . ILE A 1 103 ? 2.663 12.438 3.291 1.00 93.38 103 ILE A C 1
ATOM 821 O O . ILE A 1 103 ? 2.099 13.520 3.440 1.00 93.38 103 ILE A O 1
ATOM 825 N N . MET A 1 104 ? 2.042 11.278 3.513 1.00 91.75 104 MET A N 1
ATOM 826 C CA . MET A 1 104 ? 0.616 11.162 3.836 1.00 91.75 104 MET A CA 1
ATOM 827 C C . MET A 1 104 ? 0.339 10.499 5.189 1.00 91.75 104 MET A C 1
ATOM 829 O O . MET A 1 104 ? -0.832 10.423 5.567 1.00 91.75 104 MET A O 1
ATOM 833 N N . GLY A 1 105 ? 1.366 9.991 5.877 1.00 87.00 105 GLY A N 1
ATOM 834 C CA . GLY A 1 105 ? 1.244 9.394 7.205 1.00 87.00 105 GLY A CA 1
ATOM 835 C C . GLY A 1 105 ? 0.998 10.425 8.306 1.00 87.00 105 GLY A C 1
ATOM 836 O O . GLY A 1 105 ? 0.828 11.619 8.053 1.00 87.00 105 GLY A O 1
ATOM 837 N N . ASP A 1 106 ? 0.940 9.948 9.548 1.00 87.56 106 ASP A N 1
ATOM 838 C CA . ASP A 1 106 ? 0.765 10.817 10.712 1.00 87.56 106 ASP A CA 1
ATOM 839 C C . ASP A 1 106 ? 2.028 11.675 10.922 1.00 87.56 106 ASP A C 1
ATOM 841 O O . ASP A 1 106 ? 3.118 11.125 11.108 1.00 87.56 106 ASP A O 1
ATOM 845 N N . PRO A 1 107 ? 1.911 13.018 10.925 1.00 83.44 107 PRO A N 1
ATOM 846 C CA . PRO A 1 107 ? 3.057 13.908 11.098 1.00 83.44 107 PRO A CA 1
ATOM 847 C C . PRO A 1 107 ? 3.779 13.733 12.443 1.00 83.44 107 PRO A C 1
ATOM 849 O O . PRO A 1 107 ? 4.919 14.174 12.571 1.00 83.44 107 PRO A O 1
ATOM 852 N N . ASN A 1 108 ? 3.148 13.103 13.440 1.00 83.88 108 ASN A N 1
ATOM 853 C CA . ASN A 1 108 ? 3.721 12.910 14.773 1.00 83.88 108 ASN A CA 1
ATOM 854 C C . ASN A 1 108 ? 4.495 11.591 14.936 1.00 83.88 108 ASN A C 1
ATOM 856 O O . ASN A 1 108 ? 5.101 11.379 15.985 1.00 83.88 108 ASN A O 1
ATOM 860 N N . THR A 1 109 ? 4.494 10.706 13.933 1.00 78.38 109 THR A N 1
ATOM 861 C CA . THR A 1 109 ? 5.185 9.402 13.987 1.00 78.38 109 THR A CA 1
ATOM 862 C C . THR A 1 109 ? 6.076 9.126 12.757 1.00 78.38 109 THR A C 1
ATOM 864 O O . THR A 1 109 ? 5.961 8.070 12.134 1.00 78.38 109 THR A O 1
ATOM 867 N N . PRO A 1 110 ? 7.000 10.032 12.368 1.00 67.50 110 PRO A N 1
ATOM 868 C CA . PRO A 1 110 ? 7.703 9.953 11.084 1.00 67.50 110 PRO A CA 1
ATOM 869 C C . PRO A 1 110 ? 8.933 9.021 11.091 1.00 67.50 110 PRO A C 1
ATOM 871 O O . PRO A 1 110 ? 9.987 9.376 10.562 1.00 67.50 110 PRO A O 1
ATOM 874 N N . GLU A 1 111 ? 8.838 7.826 11.674 1.00 87.88 111 GLU A N 1
ATOM 875 C CA . GLU A 1 111 ? 9.937 6.853 11.635 1.00 87.88 111 GLU A CA 1
ATOM 876 C C . GLU A 1 111 ? 9.757 5.855 10.491 1.00 87.88 111 GLU A C 1
ATOM 878 O O . GLU A 1 111 ? 8.849 5.026 10.484 1.00 87.88 111 GLU A O 1
ATOM 883 N N . ILE A 1 112 ? 10.651 5.932 9.503 1.00 91.69 112 ILE A N 1
ATOM 884 C CA . ILE A 1 112 ? 10.63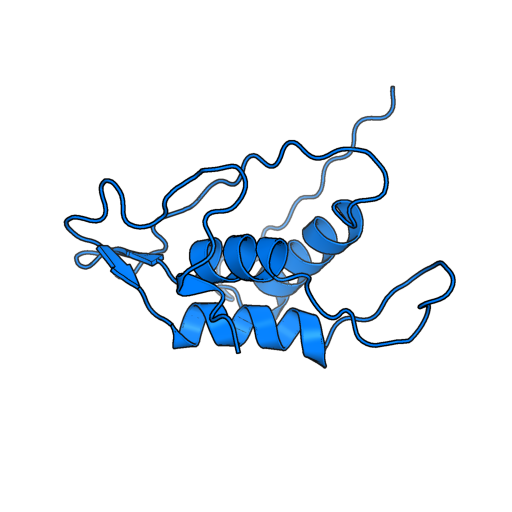3 5.063 8.324 1.00 91.69 112 ILE A CA 1
ATOM 885 C C . ILE A 1 112 ? 12.022 4.469 8.149 1.00 91.69 112 ILE A C 1
ATOM 887 O O . ILE A 1 112 ? 12.995 5.177 7.889 1.00 91.69 112 ILE A O 1
ATOM 891 N N . MET A 1 113 ? 12.108 3.149 8.265 1.00 92.31 113 MET A N 1
ATOM 892 C CA . MET A 1 113 ? 13.356 2.404 8.144 1.00 92.31 113 MET A CA 1
ATOM 893 C C . MET A 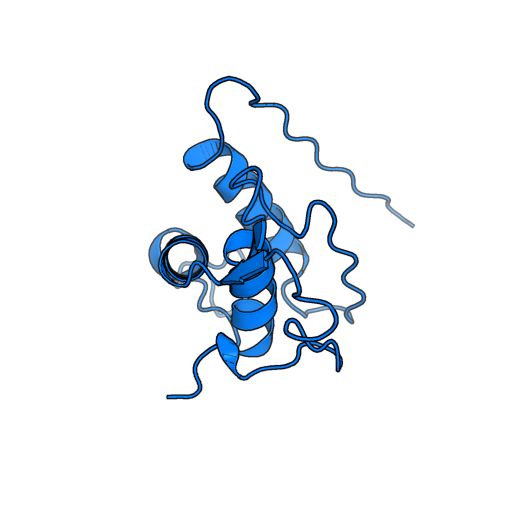1 113 ? 13.273 1.444 6.961 1.00 92.31 113 MET A C 1
ATOM 895 O O . MET A 1 113 ? 12.264 0.770 6.757 1.00 92.31 113 MET A O 1
ATOM 899 N N . ILE A 1 114 ? 14.346 1.374 6.172 1.00 90.75 114 ILE A N 1
ATOM 900 C CA . ILE A 1 114 ? 14.440 0.484 5.012 1.00 90.75 114 ILE A CA 1
ATOM 901 C C . ILE A 1 114 ? 15.666 -0.404 5.191 1.00 90.75 114 ILE A C 1
ATOM 903 O O . ILE A 1 114 ? 16.795 0.078 5.213 1.00 90.75 114 ILE A O 1
ATOM 907 N N . GLY A 1 115 ? 15.430 -1.711 5.290 1.00 90.81 115 GLY A N 1
ATOM 908 C CA . GLY A 1 115 ? 16.473 -2.729 5.333 1.00 90.81 115 GLY A CA 1
ATOM 909 C C . GLY A 1 115 ? 16.585 -3.476 4.007 1.00 90.81 115 GLY A C 1
ATOM 910 O O . GLY A 1 115 ? 15.583 -3.775 3.356 1.00 90.81 115 GLY A O 1
ATOM 911 N N . SER A 1 116 ? 17.810 -3.814 3.617 1.00 89.56 116 SER A N 1
ATOM 912 C CA . SER A 1 116 ? 18.084 -4.742 2.521 1.00 89.56 116 SER A CA 1
ATOM 913 C C . SER A 1 116 ? 19.234 -5.650 2.929 1.00 89.56 116 SER A C 1
ATOM 915 O O . SER A 1 116 ? 20.270 -5.161 3.365 1.00 89.56 116 SER A O 1
ATOM 917 N N . GLY A 1 117 ? 19.059 -6.959 2.772 1.00 86.19 117 GLY A N 1
ATOM 918 C CA . GLY A 1 117 ? 20.151 -7.923 2.879 1.00 86.19 117 GLY A CA 1
ATOM 919 C C . GLY A 1 117 ? 20.724 -8.213 1.497 1.00 86.19 117 GLY A C 1
ATOM 920 O O . GLY A 1 117 ? 19.952 -8.440 0.559 1.00 86.19 117 GLY A O 1
ATOM 921 N N . ASP A 1 118 ? 22.050 -8.197 1.375 1.00 84.69 118 ASP A N 1
ATOM 922 C CA . ASP A 1 118 ? 22.728 -8.830 0.242 1.00 84.69 118 ASP A CA 1
ATOM 923 C C . ASP A 1 118 ? 22.957 -10.316 0.554 1.00 84.69 118 ASP A C 1
ATOM 925 O O . ASP A 1 118 ? 22.999 -10.700 1.727 1.00 84.69 118 ASP A O 1
ATOM 929 N N . ARG A 1 119 ? 23.016 -11.154 -0.483 1.00 57.34 119 ARG A N 1
ATOM 930 C CA . ARG A 1 119 ? 23.288 -12.593 -0.340 1.00 57.34 119 ARG A CA 1
ATOM 931 C C . ARG A 1 119 ? 24.756 -12.903 -0.557 1.00 57.34 119 ARG A C 1
ATOM 933 O O . ARG A 1 119 ? 25.322 -12.344 -1.517 1.00 57.34 119 ARG A O 1
#

pLDDT: mean 91.58, std 8.12, range [45.81, 98.19]

Radius of gyration: 14.79 Å; chains: 1; bounding box: 40×30×38 Å

Foldseek 3Di:
DDQLQVDAQVVNNLPPPLVQKDFQQVQLVVLLCCQQPVDFDCDDPRHPPGRHDDSNRSNVSRLQGGIAGNVPRHGPDPDDDDDDDPPPCVVVVLVSVLVCCQPPNDPVDNDDDDDDDDD

Secondary structure (DSSP, 8-state):
---GGG--GGG--TTTT-TTEEE-HHHHHHHHHHHHHH-B--SSTTTTSB-PPPHHHHHHHHHHHHEEETTT--BS-S-------TTSSHHHHHHHHHHHHHHHS-TT-----------